Protein AF-A0A2M9P6A1-F1 (afdb_monomer_lite)

Sequence (62 aa):
MDYRKKLIVEPGAKLRLKSLDPGWHGKHEDEKDAVEEIARHLARITTQQQLLYGEKKHALLI

Foldseek 3Di:
DPVCVVPDDDPPDDDDVVVDDPPDPDPAPDPVSCVVVVVVVVVVVVVVVVVCVVVVPDDDDD

Structure (mmCIF, N/CA/C/O backbone):
data_AF-A0A2M9P6A1-F1
#
_entry.id   AF-A0A2M9P6A1-F1
#
loop_
_atom_site.group_PDB
_atom_site.id
_atom_site.type_symbol
_atom_site.label_atom_id
_atom_site.label_alt_id
_atom_site.label_comp_id
_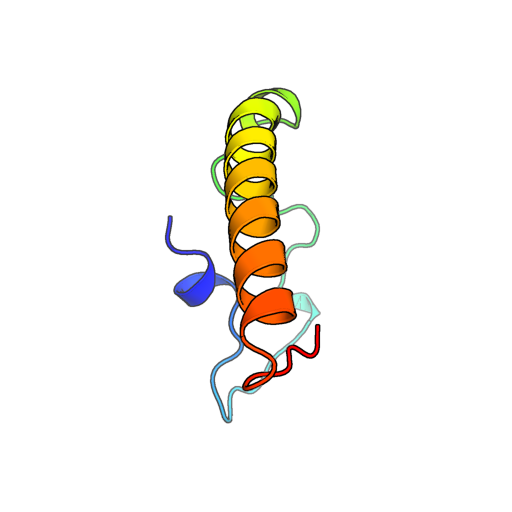atom_site.label_asym_id
_atom_site.label_entity_id
_atom_site.label_seq_id
_atom_site.pdbx_PDB_ins_code
_atom_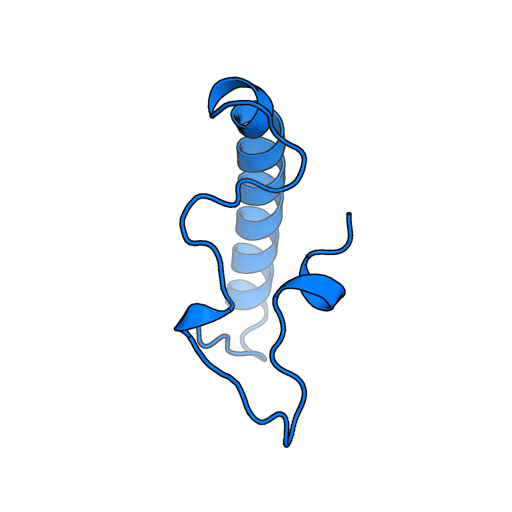site.Cartn_x
_atom_site.Cartn_y
_atom_site.Cartn_z
_atom_site.occupancy
_atom_site.B_iso_or_equiv
_atom_site.auth_seq_id
_atom_site.auth_comp_id
_atom_site.auth_asym_id
_atom_site.auth_atom_id
_atom_site.pdbx_PDB_model_num
ATOM 1 N N . MET A 1 1 ? -4.071 0.391 -14.581 1.00 66.94 1 MET A N 1
ATOM 2 C CA . MET A 1 1 ? -3.994 -1.039 -14.211 1.00 66.94 1 MET A CA 1
ATOM 3 C C . MET A 1 1 ? -4.564 -1.188 -12.806 1.00 66.94 1 MET A C 1
ATOM 5 O O . MET A 1 1 ? -4.278 -0.325 -11.988 1.00 66.94 1 MET A O 1
ATOM 9 N N . ASP A 1 2 ? -5.394 -2.197 -12.525 1.00 79.94 2 ASP A N 1
ATOM 10 C CA . ASP A 1 2 ? -5.872 -2.451 -11.155 1.00 79.94 2 ASP A CA 1
ATOM 11 C C . ASP A 1 2 ? -4.967 -3.495 -10.491 1.00 79.94 2 ASP A C 1
ATOM 13 O O . ASP A 1 2 ? -5.107 -4.693 -10.742 1.00 79.94 2 ASP A O 1
ATOM 17 N N . TYR A 1 3 ? -4.016 -3.037 -9.674 1.00 84.00 3 TYR A N 1
ATOM 18 C CA . TYR A 1 3 ? -3.048 -3.906 -8.998 1.00 84.00 3 TYR A CA 1
ATOM 19 C C . TYR A 1 3 ? -3.712 -4.927 -8.072 1.00 84.00 3 TYR A C 1
ATOM 21 O O . TYR A 1 3 ? -3.187 -6.024 -7.910 1.00 84.00 3 TYR A O 1
ATOM 29 N N . ARG A 1 4 ? -4.909 -4.633 -7.547 1.00 83.81 4 ARG A N 1
ATOM 30 C CA . ARG A 1 4 ? -5.663 -5.569 -6.700 1.00 83.81 4 ARG A CA 1
ATOM 31 C C . ARG A 1 4 ? -6.036 -6.831 -7.469 1.00 83.81 4 ARG A C 1
ATOM 33 O O . ARG A 1 4 ? -5.907 -7.917 -6.937 1.00 83.81 4 ARG A O 1
ATOM 40 N N . LYS A 1 5 ? -6.397 -6.710 -8.749 1.00 83.75 5 LYS A N 1
ATOM 41 C CA . LYS A 1 5 ? -6.719 -7.870 -9.602 1.00 83.75 5 LYS A CA 1
ATOM 42 C C . LYS A 1 5 ? -5.491 -8.688 -10.004 1.00 83.75 5 LYS A C 1
ATOM 44 O O . LYS A 1 5 ? -5.633 -9.822 -10.441 1.00 83.75 5 LYS A O 1
ATOM 49 N N . LYS A 1 6 ? -4.299 -8.087 -9.948 1.00 84.56 6 LYS A N 1
ATOM 50 C CA . LYS A 1 6 ? -3.055 -8.701 -10.431 1.00 84.56 6 LYS A CA 1
ATOM 51 C C . LYS A 1 6 ? -2.223 -9.318 -9.307 1.00 84.56 6 LYS A C 1
ATOM 53 O O . LYS A 1 6 ? -1.558 -10.317 -9.557 1.00 84.56 6 LYS A O 1
ATOM 58 N N . LEU A 1 7 ? -2.235 -8.702 -8.124 1.00 88.81 7 LEU A N 1
ATOM 59 C CA . LEU A 1 7 ? -1.333 -9.023 -7.015 1.00 88.81 7 LEU A CA 1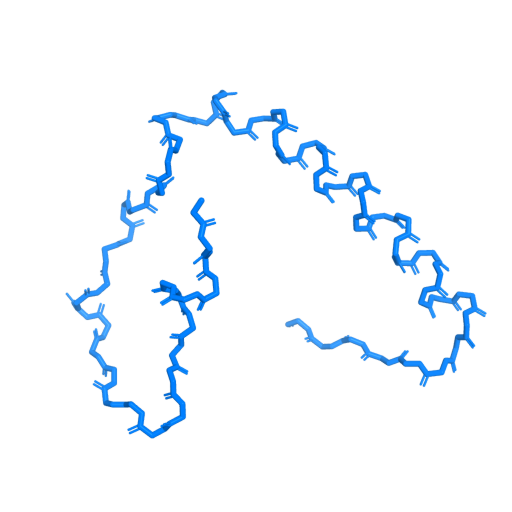
ATOM 60 C C . LEU A 1 7 ? -2.032 -9.676 -5.817 1.00 88.81 7 LEU A C 1
ATOM 62 O O . LEU A 1 7 ? -1.350 -10.296 -5.005 1.00 88.81 7 LEU A O 1
ATOM 66 N N . ILE A 1 8 ? -3.360 -9.558 -5.683 1.00 92.06 8 ILE A N 1
ATOM 67 C CA . ILE A 1 8 ? -4.075 -10.269 -4.617 1.00 92.06 8 ILE A CA 1
ATOM 68 C C . ILE A 1 8 ? -4.044 -11.765 -4.916 1.00 92.06 8 ILE A C 1
ATOM 70 O O . ILE A 1 8 ? -4.362 -12.215 -6.017 1.00 92.06 8 ILE A O 1
ATOM 74 N N . VAL A 1 9 ? -3.665 -12.537 -3.903 1.00 92.06 9 VAL A N 1
ATOM 75 C CA . VAL A 1 9 ? -3.821 -13.987 -3.908 1.00 92.06 9 VAL A CA 1
ATOM 76 C C . VAL A 1 9 ? -5.243 -14.283 -3.457 1.00 92.06 9 VAL A C 1
ATOM 78 O O . VAL A 1 9 ? -5.599 -14.024 -2.308 1.00 92.06 9 VAL A O 1
ATOM 81 N N . GLU A 1 10 ? -6.058 -14.797 -4.373 1.00 91.31 10 GLU A N 1
ATOM 82 C CA . GLU A 1 10 ? -7.459 -15.102 -4.088 1.00 91.31 10 GLU A CA 1
ATOM 83 C C . GLU A 1 10 ? -7.596 -16.162 -2.977 1.00 91.31 10 GLU A C 1
ATOM 85 O O . GLU A 1 10 ? -6.773 -17.086 -2.892 1.00 91.31 10 GLU A O 1
ATOM 90 N N . PRO A 1 11 ? -8.645 -16.086 -2.137 1.00 93.31 11 PRO A N 1
ATOM 91 C CA . PRO A 1 11 ? -8.911 -17.101 -1.126 1.00 93.31 11 PRO A CA 1
ATOM 92 C C . PRO A 1 11 ? -8.954 -18.516 -1.722 1.00 93.31 11 PRO A C 1
ATOM 94 O O . PRO A 1 11 ? -9.649 -18.780 -2.701 1.00 93.31 11 PRO A O 1
ATOM 97 N N . GLY A 1 12 ? -8.199 -19.443 -1.128 1.00 94.38 12 GLY A N 1
ATOM 98 C CA . GLY A 1 12 ? -8.118 -20.836 -1.586 1.00 94.38 12 GLY A CA 1
ATOM 99 C C . GLY A 1 12 ? -7.205 -21.078 -2.796 1.00 94.38 12 GLY A C 1
ATOM 100 O O . GLY A 1 12 ? -7.052 -22.229 -3.216 1.00 94.38 12 GLY A O 1
ATOM 101 N N . ALA A 1 13 ? -6.562 -20.045 -3.349 1.00 91.69 13 ALA A N 1
ATOM 102 C CA . ALA A 1 13 ? -5.628 -20.211 -4.455 1.00 91.69 13 ALA A CA 1
ATOM 103 C C . ALA A 1 13 ? -4.373 -20.997 -4.036 1.00 91.69 13 ALA A C 1
ATOM 105 O O . ALA A 1 13 ? -3.760 -20.751 -2.995 1.00 91.69 13 ALA A O 1
ATOM 106 N N . LYS A 1 14 ? -3.933 -21.925 -4.895 1.00 92.56 14 LYS A N 1
ATOM 107 C CA . LYS A 1 14 ? -2.649 -22.624 -4.738 1.00 92.56 14 LYS A CA 1
ATOM 108 C C . LYS A 1 14 ? -1.533 -21.808 -5.388 1.00 92.56 14 LYS A C 1
ATOM 110 O O . LYS A 1 14 ? -1.221 -21.999 -6.563 1.00 92.56 14 LYS A O 1
ATOM 115 N N . LEU A 1 15 ? -0.937 -20.902 -4.617 1.00 90.69 15 LEU A N 1
ATOM 116 C CA . LEU A 1 15 ? 0.162 -20.052 -5.072 1.00 90.69 15 LEU A CA 1
ATOM 117 C C . LEU A 1 15 ? 1.474 -20.841 -5.209 1.00 90.69 15 LEU A C 1
ATOM 119 O O . LEU A 1 15 ? 1.822 -21.660 -4.359 1.00 90.69 15 LEU A O 1
ATOM 123 N N . ARG A 1 16 ? 2.245 -20.547 -6.259 1.00 92.69 16 ARG A N 1
ATOM 124 C CA . ARG A 1 16 ? 3.644 -20.972 -6.388 1.00 92.69 16 ARG A CA 1
ATOM 125 C C . ARG A 1 16 ? 4.510 -19.728 -6.52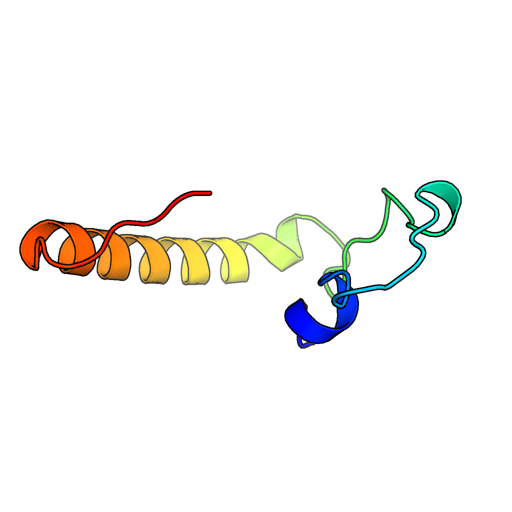4 1.00 92.69 16 ARG A C 1
ATOM 127 O O . ARG A 1 16 ? 4.407 -19.036 -7.522 1.00 92.69 16 ARG A O 1
ATOM 134 N N . LEU A 1 17 ? 5.401 -19.458 -5.570 1.00 91.81 17 LEU A N 1
ATOM 135 C CA . LEU A 1 17 ? 6.226 -18.238 -5.611 1.00 91.81 17 LEU A CA 1
ATOM 136 C C . LEU A 1 17 ? 7.066 -18.124 -6.891 1.00 91.81 17 LEU A C 1
ATOM 138 O O . LEU A 1 17 ? 7.211 -17.039 -7.432 1.00 91.81 17 LEU A O 1
ATOM 142 N N . LYS A 1 18 ? 7.519 -19.256 -7.443 1.00 93.94 18 LYS A N 1
ATOM 143 C CA . LYS A 1 18 ? 8.267 -19.300 -8.710 1.00 93.94 18 LYS A CA 1
ATOM 144 C C . LYS A 1 18 ? 7.501 -18.803 -9.943 1.00 93.94 18 LYS A C 1
ATOM 146 O O . LYS A 1 18 ? 8.111 -18.656 -10.992 1.00 93.94 18 LYS A O 1
ATOM 151 N N . SER A 1 19 ? 6.176 -18.651 -9.867 1.00 89.00 19 SER A N 1
ATOM 152 C CA . SER A 1 19 ? 5.381 -18.083 -10.964 1.00 89.00 19 SER A CA 1
ATOM 153 C C . SER A 1 19 ? 5.207 -16.568 -10.851 1.00 89.00 19 SER A C 1
ATOM 155 O O . SER A 1 19 ? 4.537 -15.983 -11.697 1.00 89.00 19 SER A O 1
ATOM 157 N N . LEU A 1 20 ? 5.751 -15.944 -9.804 1.00 90.19 20 LEU A N 1
ATOM 158 C CA . LEU A 1 20 ? 5.791 -14.496 -9.645 1.00 90.19 20 LEU A CA 1
ATOM 159 C C . LEU A 1 20 ? 7.161 -13.997 -10.093 1.00 90.19 20 LEU A C 1
ATOM 161 O O . LEU A 1 20 ? 8.181 -14.559 -9.703 1.00 90.19 20 LEU A O 1
ATOM 165 N N . ASP A 1 21 ? 7.162 -12.952 -10.911 1.00 90.81 21 ASP A N 1
ATOM 166 C CA . ASP A 1 21 ? 8.374 -12.291 -11.379 1.00 90.81 21 ASP A CA 1
ATOM 167 C C . ASP A 1 21 ? 8.752 -11.154 -10.412 1.00 90.81 21 ASP A C 1
ATOM 169 O O . ASP A 1 21 ? 7.991 -10.187 -10.305 1.00 90.81 21 ASP A O 1
ATOM 173 N N . PRO A 1 22 ? 9.897 -11.238 -9.703 1.00 91.81 22 PRO A N 1
ATOM 174 C CA . PRO A 1 22 ? 10.361 -10.167 -8.823 1.00 91.81 22 PRO A CA 1
ATOM 175 C C . PRO A 1 22 ? 10.741 -8.878 -9.564 1.00 91.81 22 PRO A C 1
ATOM 177 O O . PRO A 1 22 ? 10.769 -7.821 -8.944 1.00 91.81 22 PRO A O 1
ATOM 180 N N . GLY A 1 23 ? 11.051 -8.959 -10.864 1.00 91.81 23 GLY A N 1
ATOM 181 C CA . GLY A 1 23 ? 11.409 -7.813 -11.703 1.00 91.81 23 GLY A CA 1
ATOM 182 C C . GLY A 1 23 ? 10.206 -7.080 -12.294 1.00 91.81 23 GLY A C 1
ATOM 183 O O . GLY A 1 23 ? 10.377 -6.108 -13.026 1.00 91.81 23 GLY A O 1
ATOM 184 N N . TRP A 1 24 ? 8.983 -7.524 -12.002 1.00 90.06 24 TRP A N 1
ATOM 185 C CA . TRP A 1 24 ? 7.785 -6.918 -12.561 1.00 90.06 24 TRP A CA 1
ATOM 186 C C . TRP A 1 24 ? 7.523 -5.523 -11.973 1.00 90.06 24 TRP A C 1
ATOM 188 O O . TRP A 1 24 ? 7.261 -5.371 -10.782 1.00 90.06 24 TRP A O 1
ATOM 198 N N . HIS A 1 25 ? 7.517 -4.505 -12.834 1.00 88.50 25 HIS A N 1
ATOM 199 C CA . HIS A 1 25 ? 7.371 -3.084 -12.474 1.00 88.50 25 HIS A CA 1
ATOM 200 C C . HIS A 1 25 ? 6.040 -2.464 -12.955 1.00 88.50 25 HIS A C 1
ATOM 202 O O . HIS A 1 25 ? 5.822 -1.250 -12.913 1.00 88.50 25 HIS A O 1
ATOM 208 N N . GLY A 1 26 ? 5.092 -3.299 -13.392 1.00 87.31 26 GLY A N 1
ATOM 209 C CA . GLY A 1 26 ? 3.765 -2.847 -13.802 1.00 87.31 26 GLY A CA 1
ATOM 210 C C . GLY A 1 26 ? 3.777 -2.051 -15.104 1.00 87.31 26 GLY A C 1
ATOM 211 O O . GLY A 1 26 ? 4.158 -2.576 -16.144 1.00 87.31 26 GLY A O 1
ATOM 212 N N . LYS A 1 27 ? 3.257 -0.819 -15.056 1.00 87.44 27 LYS A N 1
ATOM 213 C CA . LYS A 1 27 ? 3.124 0.077 -16.222 1.00 87.44 27 LYS A CA 1
ATOM 214 C C . LYS A 1 27 ? 4.246 1.117 -16.345 1.00 87.44 27 LYS A C 1
ATOM 216 O O . LYS A 1 27 ? 4.225 1.878 -17.300 1.00 87.44 27 LYS A O 1
ATOM 221 N N . HIS A 1 28 ? 5.110 1.224 -15.340 1.00 89.94 28 HIS A N 1
ATOM 222 C CA . HIS A 1 28 ? 6.180 2.224 -15.292 1.00 89.94 28 HIS A CA 1
ATOM 223 C C . HIS A 1 28 ? 7.417 1.629 -15.944 1.00 89.94 28 HIS A C 1
ATOM 225 O O . HIS A 1 28 ? 7.692 0.470 -15.660 1.00 89.94 28 HIS A O 1
ATOM 231 N N . GLU A 1 29 ? 8.126 2.343 -16.815 1.00 85.12 29 GLU A N 1
ATOM 232 C CA . GLU A 1 29 ? 9.322 1.786 -17.464 1.00 85.12 29 GLU A CA 1
ATOM 233 C C . GLU A 1 29 ? 10.534 1.885 -16.541 1.00 85.12 29 GLU A C 1
ATOM 235 O O . GLU A 1 29 ? 11.355 0.969 -16.488 1.00 85.12 29 GLU A O 1
ATOM 240 N N . ASP A 1 30 ? 10.600 2.956 -15.751 1.00 87.56 30 ASP A N 1
ATOM 241 C CA . ASP A 1 30 ? 11.626 3.152 -14.741 1.00 87.56 30 ASP A CA 1
ATOM 242 C C . ASP A 1 30 ? 11.096 3.827 -13.460 1.00 87.56 30 ASP A C 1
ATOM 244 O O . ASP A 1 30 ? 9.905 4.100 -13.285 1.00 87.56 30 ASP A O 1
ATOM 248 N N . GLU A 1 31 ? 12.003 4.062 -12.511 1.00 89.12 31 GLU A N 1
ATOM 249 C CA . GLU A 1 31 ? 11.694 4.733 -11.247 1.00 89.12 31 GLU A CA 1
ATOM 250 C C . GLU A 1 31 ? 11.193 6.169 -11.452 1.00 89.12 31 GLU A C 1
ATOM 252 O O . GLU A 1 31 ? 10.294 6.614 -10.734 1.00 89.12 31 GLU A O 1
ATOM 257 N N . LYS A 1 32 ? 11.741 6.897 -12.433 1.00 92.44 32 LYS A N 1
ATOM 258 C CA . LYS A 1 32 ? 11.420 8.311 -12.670 1.00 92.44 32 LYS A CA 1
ATOM 259 C C . LYS A 1 32 ? 9.975 8.462 -13.125 1.00 92.44 32 LYS A C 1
ATOM 261 O O . LYS A 1 32 ? 9.288 9.362 -12.640 1.00 92.44 32 LYS A O 1
ATOM 266 N N . ASP A 1 33 ? 9.496 7.535 -13.948 1.00 90.81 33 ASP A N 1
ATOM 267 C CA . ASP A 1 33 ? 8.100 7.471 -14.390 1.00 90.81 33 ASP A CA 1
ATOM 268 C C . ASP A 1 33 ? 7.108 7.238 -13.242 1.00 90.81 33 ASP A C 1
ATOM 270 O O . ASP A 1 33 ? 5.908 7.501 -13.374 1.00 90.81 33 ASP A O 1
ATOM 274 N N . ALA A 1 34 ? 7.572 6.699 -12.112 1.00 92.75 34 ALA A N 1
ATOM 275 C CA . ALA A 1 34 ? 6.734 6.407 -10.954 1.00 92.75 34 ALA A CA 1
ATOM 276 C C . ALA A 1 34 ? 6.698 7.551 -9.928 1.00 92.75 34 ALA A C 1
ATOM 278 O O . ALA A 1 34 ? 5.777 7.590 -9.109 1.00 92.75 34 ALA A O 1
ATOM 279 N N . VAL A 1 35 ? 7.648 8.496 -9.965 1.00 95.62 35 VAL A N 1
ATOM 280 C CA . VAL A 1 35 ? 7.818 9.538 -8.930 1.00 95.62 35 VAL A CA 1
ATOM 281 C C . VAL A 1 35 ? 6.549 10.364 -8.723 1.00 95.62 35 VAL A C 1
ATOM 283 O O . VAL A 1 35 ? 6.124 10.571 -7.584 1.00 95.62 35 VAL A O 1
ATOM 286 N N . GLU A 1 36 ? 5.911 10.811 -9.805 1.00 94.06 36 GLU A N 1
ATOM 287 C CA . GLU A 1 36 ? 4.693 11.625 -9.716 1.00 94.06 36 GLU A CA 1
ATOM 288 C C . GLU A 1 36 ? 3.533 10.836 -9.085 1.00 94.06 36 GLU A C 1
ATOM 290 O O . GLU A 1 36 ? 2.816 11.331 -8.209 1.00 94.06 36 GLU A O 1
ATOM 295 N N . GLU A 1 37 ? 3.368 9.572 -9.480 1.00 93.81 37 GLU A N 1
ATOM 296 C CA . GLU A 1 37 ? 2.316 8.708 -8.949 1.00 93.81 37 GLU A CA 1
ATOM 297 C C . GLU A 1 37 ? 2.558 8.356 -7.474 1.00 93.81 37 GLU A C 1
ATOM 299 O O . GLU A 1 37 ? 1.609 8.371 -6.681 1.00 93.81 37 GLU A O 1
ATOM 304 N N . ILE A 1 38 ? 3.817 8.133 -7.084 1.00 95.25 38 ILE A N 1
ATOM 305 C CA . ILE A 1 38 ? 4.234 7.943 -5.689 1.00 95.25 38 ILE A CA 1
ATOM 306 C C . ILE A 1 38 ? 3.890 9.183 -4.862 1.00 95.25 38 ILE A C 1
ATOM 308 O O . ILE A 1 38 ? 3.221 9.056 -3.834 1.00 95.25 38 ILE A O 1
ATOM 312 N N . ALA A 1 39 ? 4.273 10.381 -5.315 1.00 97.50 39 ALA A N 1
ATOM 313 C CA . ALA A 1 39 ? 3.999 11.629 -4.604 1.00 97.50 39 ALA A CA 1
ATOM 314 C C . ALA A 1 39 ? 2.490 11.857 -4.412 1.00 97.50 39 ALA A C 1
ATOM 316 O O . ALA A 1 39 ? 2.030 12.182 -3.312 1.00 97.50 39 ALA A O 1
ATOM 317 N N . ARG A 1 40 ? 1.692 11.597 -5.455 1.00 97.25 40 ARG A N 1
ATOM 318 C CA . ARG A 1 40 ? 0.226 11.673 -5.393 1.00 97.25 40 ARG A CA 1
ATOM 319 C C . ARG A 1 40 ? -0.361 10.696 -4.372 1.00 97.25 40 ARG A C 1
ATOM 321 O O . ARG A 1 40 ? -1.264 11.056 -3.613 1.00 97.25 40 ARG A O 1
ATOM 328 N N . HIS A 1 41 ? 0.112 9.450 -4.354 1.00 96.44 41 HIS A N 1
ATOM 329 C CA . HIS A 1 41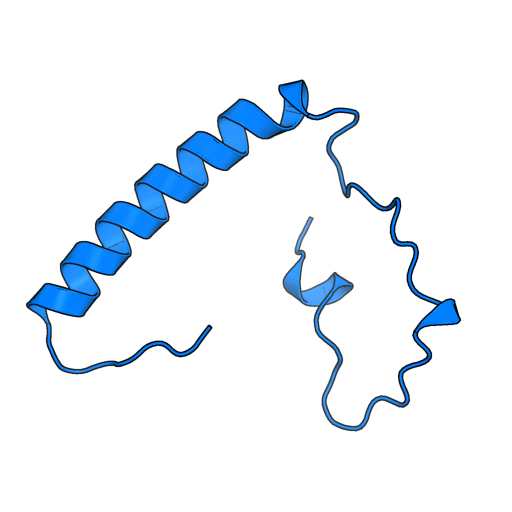 ? -0.369 8.452 -3.400 1.00 96.44 41 HIS A CA 1
ATOM 330 C C . HIS A 1 41 ? 0.062 8.761 -1.968 1.00 96.44 41 HIS A C 1
ATOM 332 O O . HIS A 1 41 ? -0.762 8.617 -1.065 1.00 96.44 41 HIS A O 1
ATOM 338 N N . LEU A 1 42 ? 1.284 9.256 -1.767 1.00 98.25 42 LEU A N 1
ATOM 339 C CA . LEU A 1 42 ? 1.781 9.700 -0.468 1.00 98.25 42 LEU A CA 1
ATOM 340 C C . LEU A 1 42 ? 0.911 10.822 0.108 1.00 98.25 42 LEU A C 1
ATOM 342 O O . LEU A 1 42 ? 0.471 10.723 1.255 1.00 98.25 42 LEU A O 1
ATOM 346 N N . ALA A 1 43 ? 0.597 11.843 -0.696 1.00 98.44 43 ALA A N 1
ATOM 347 C CA . ALA A 1 43 ? -0.287 12.931 -0.283 1.00 98.44 43 ALA A CA 1
ATOM 348 C C . ALA A 1 43 ? -1.665 12.398 0.148 1.00 98.44 43 ALA A C 1
ATOM 350 O O . ALA A 1 43 ? -2.156 12.724 1.228 1.00 98.44 43 ALA A O 1
ATOM 351 N N . ARG A 1 44 ? -2.255 11.498 -0.650 1.00 98.38 44 ARG A N 1
ATOM 352 C CA . ARG A 1 44 ? -3.562 10.898 -0.345 1.00 98.38 44 ARG A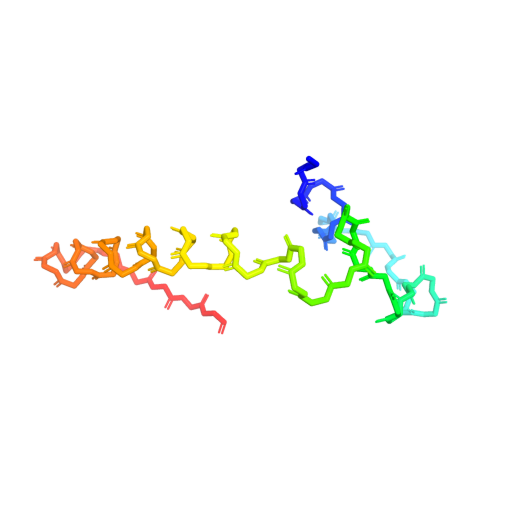 CA 1
ATOM 353 C C . ARG A 1 44 ? -3.545 10.063 0.938 1.00 98.38 44 ARG A C 1
ATOM 355 O O . ARG A 1 44 ? -4.440 10.216 1.765 1.00 98.38 44 ARG A O 1
ATOM 362 N N . ILE A 1 45 ? -2.551 9.188 1.103 1.00 98.12 45 ILE A N 1
ATOM 363 C CA . ILE A 1 45 ? -2.418 8.327 2.290 1.00 98.12 45 ILE A CA 1
ATOM 364 C C . ILE A 1 45 ? -2.206 9.183 3.540 1.00 98.12 45 ILE A C 1
ATOM 366 O O . ILE A 1 45 ? -2.811 8.904 4.571 1.00 98.12 45 ILE A O 1
ATOM 370 N N . THR A 1 46 ? -1.425 10.263 3.439 1.00 98.44 46 THR A N 1
ATOM 371 C CA . THR A 1 46 ? -1.198 11.206 4.544 1.00 98.44 46 THR A CA 1
ATOM 372 C C . THR A 1 46 ? -2.510 11.811 5.040 1.00 98.44 46 THR A C 1
ATOM 374 O O . THR A 1 46 ? -2.801 11.761 6.234 1.00 98.44 46 THR A O 1
ATOM 377 N N . THR A 1 47 ? -3.354 12.313 4.134 1.00 98.25 47 THR A N 1
ATOM 378 C CA . THR A 1 47 ? -4.674 12.845 4.507 1.00 98.25 47 THR A CA 1
ATOM 379 C C . THR A 1 47 ? -5.566 11.772 5.136 1.00 98.25 47 THR A C 1
ATOM 381 O O . THR A 1 47 ? -6.234 12.025 6.136 1.00 98.25 47 THR A O 1
ATOM 384 N N . GLN A 1 48 ? -5.570 10.552 4.592 1.00 98.06 48 GLN A N 1
ATOM 385 C CA . GLN A 1 48 ? -6.372 9.452 5.140 1.00 98.06 48 GLN A CA 1
ATOM 386 C C . GLN A 1 48 ? -5.900 9.023 6.533 1.00 98.06 48 GLN A C 1
ATOM 388 O O . GLN A 1 48 ? -6.730 8.733 7.392 1.00 98.06 48 GLN A O 1
ATOM 393 N N . GLN A 1 49 ? -4.590 9.022 6.780 1.00 98.06 49 GLN A N 1
ATOM 394 C CA . GLN A 1 49 ? -4.022 8.702 8.086 1.00 98.06 49 GLN A CA 1
ATOM 395 C C . GLN A 1 49 ? -4.445 9.730 9.143 1.00 98.06 49 GLN A C 1
ATOM 397 O O . GLN A 1 49 ? -4.820 9.340 10.250 1.00 98.06 49 GLN A O 1
ATOM 402 N N . GLN A 1 50 ? -4.471 11.020 8.792 1.00 98.19 50 GLN A N 1
ATOM 403 C CA . GLN A 1 50 ? -4.952 12.075 9.689 1.00 98.19 50 GLN A CA 1
ATOM 404 C C . GLN A 1 50 ? -6.423 11.868 10.070 1.00 98.19 50 GLN A C 1
ATOM 406 O O . GLN A 1 50 ? -6.777 11.972 11.245 1.00 98.19 50 GLN A O 1
ATOM 411 N N . LEU A 1 51 ? -7.272 11.523 9.095 1.00 98.19 51 LEU A N 1
ATOM 412 C CA . LEU A 1 51 ? -8.684 11.216 9.336 1.00 98.19 51 LEU A CA 1
ATOM 413 C C . LEU A 1 51 ? -8.854 9.974 10.219 1.00 98.19 51 LEU A C 1
ATOM 415 O O . LEU A 1 51 ? -9.600 10.025 11.192 1.00 98.19 51 LEU A O 1
ATOM 419 N N . LEU A 1 52 ? -8.124 8.893 9.924 1.00 98.19 52 LEU A N 1
ATOM 420 C CA . LEU A 1 52 ? -8.141 7.650 10.700 1.00 98.19 52 LEU A CA 1
ATOM 421 C C . LEU A 1 52 ? -7.790 7.907 12.173 1.00 98.19 52 LEU A C 1
ATOM 423 O O . LEU A 1 52 ? -8.489 7.450 13.080 1.00 98.19 52 LEU A O 1
ATOM 427 N N . TYR A 1 53 ? -6.723 8.675 12.406 1.00 97.62 53 TYR A N 1
ATOM 428 C CA . TYR A 1 53 ? -6.271 9.027 13.748 1.00 97.62 53 TYR A CA 1
ATOM 429 C C . TYR A 1 53 ? -7.269 9.927 14.487 1.00 97.62 53 TYR A C 1
ATOM 431 O O . TYR A 1 53 ? -7.519 9.725 15.676 1.00 97.62 53 TYR A O 1
ATOM 439 N N . GLY A 1 54 ? -7.853 10.908 13.793 1.00 97.81 54 GLY A N 1
ATOM 440 C CA . GLY A 1 54 ? -8.858 11.803 14.366 1.00 97.81 54 GLY A CA 1
ATOM 441 C C . GLY A 1 54 ? -10.169 11.092 14.710 1.00 97.81 54 GLY A C 1
ATOM 442 O O . GLY A 1 54 ? -10.779 11.392 15.734 1.00 97.81 54 GLY A O 1
ATOM 443 N N . GLU A 1 55 ? -10.586 10.128 13.889 1.00 97.88 55 GLU A N 1
ATOM 444 C CA . GLU A 1 55 ? -11.842 9.399 14.065 1.00 97.88 55 GLU A CA 1
ATOM 445 C C . GLU A 1 55 ? -11.805 8.426 15.255 1.00 97.88 55 GLU A C 1
ATOM 447 O O . GLU A 1 55 ? -12.806 8.295 15.960 1.00 97.88 55 GLU A O 1
ATOM 452 N N . LYS A 1 56 ? -10.671 7.745 15.488 1.00 94.88 56 LYS A N 1
ATOM 453 C CA . LYS A 1 56 ? -10.471 6.743 16.563 1.00 94.88 56 LYS A CA 1
ATOM 454 C C . LYS A 1 56 ? -11.466 5.571 16.569 1.00 94.88 56 LYS A C 1
ATOM 456 O O . LYS A 1 56 ? -11.711 4.974 17.616 1.00 94.88 56 LYS A O 1
ATOM 461 N N . LYS A 1 57 ? -12.042 5.227 15.415 1.00 98.00 57 LYS A N 1
ATOM 462 C CA . LYS A 1 57 ? -13.012 4.119 15.281 1.00 98.00 57 LYS A CA 1
ATOM 463 C C . LYS A 1 57 ? -12.474 2.907 14.532 1.00 98.00 57 LYS A C 1
ATOM 465 O O . LYS A 1 57 ? -12.994 1.811 14.707 1.00 98.00 57 LYS A O 1
ATOM 470 N N . HIS A 1 58 ? -11.443 3.098 13.718 1.00 97.50 58 HIS A N 1
ATOM 471 C CA . HIS A 1 58 ? -10.868 2.056 12.877 1.00 97.50 58 HIS A CA 1
ATOM 472 C C . HIS A 1 58 ? -9.385 1.869 13.200 1.00 97.50 58 HIS A C 1
ATOM 474 O O . HIS A 1 58 ? -8.708 2.795 13.648 1.00 97.50 58 HIS A O 1
ATOM 480 N N . ALA A 1 59 ? -8.882 0.665 12.938 1.00 95.62 59 ALA A N 1
ATOM 481 C CA . ALA A 1 59 ? -7.465 0.335 12.996 1.00 95.62 59 ALA A CA 1
ATOM 482 C C . ALA A 1 59 ? -7.028 -0.261 11.653 1.00 95.62 59 ALA A C 1
ATOM 484 O O . ALA A 1 59 ? -7.829 -0.889 10.958 1.00 95.62 59 ALA A O 1
ATOM 485 N N . LEU A 1 60 ? -5.760 -0.062 11.297 1.00 96.69 60 LEU A N 1
ATOM 486 C CA . LEU A 1 60 ? -5.149 -0.608 10.088 1.00 96.69 60 LEU A CA 1
ATOM 487 C C . LEU A 1 60 ? -3.935 -1.455 10.480 1.00 96.69 60 LEU A C 1
ATOM 489 O O . LEU A 1 60 ? -3.056 -0.971 11.189 1.00 96.69 60 LEU A O 1
ATOM 493 N N . LEU A 1 61 ? -3.895 -2.697 9.999 1.00 96.75 61 LEU A N 1
ATOM 494 C CA . LEU A 1 61 ? -2.738 -3.588 10.075 1.00 96.75 61 LEU A CA 1
ATOM 495 C C . LEU A 1 61 ? -2.169 -3.732 8.661 1.00 96.75 61 LEU A C 1
ATOM 497 O O . LEU A 1 61 ? -2.922 -4.067 7.744 1.00 96.75 61 LEU A O 1
ATOM 501 N N . ILE A 1 62 ? -0.880 -3.430 8.499 1.00 93.88 62 ILE A N 1
ATOM 502 C CA . ILE A 1 62 ? -0.136 -3.540 7.235 1.00 93.88 62 ILE A CA 1
ATOM 503 C C . ILE A 1 62 ? 0.818 -4.721 7.343 1.00 93.88 62 ILE A C 1
ATOM 505 O O . ILE A 1 62 ? 1.541 -4.772 8.364 1.00 93.88 62 ILE A O 1
#

pLDDT: mean 92.58, std 5.62, range [66.94, 98.44]

Secondary structure (DSSP, 8-state):
--HHHHH---TT----GGGS-TT--TT-SSSHHHHHHHHHHHHHHHHHHHHHHHH-S-----

Radius of gyration: 15.96 Å; chains: 1; bounding box: 25×36×34 Å